Protein AF-A0A916V9R2-F1 (afdb_monomer)

Sequence (44 aa):
MRRGKVGYYLVNLRDKKYHCCGSNWQDVQENLLNLGIGKREVKR

pLDDT: mean 74.24, std 12.5, range [37.94, 84.69]

Radius of gyration: 12.47 Å; Cα contacts (8 Å, |Δi|>4): 43; chains: 1; bounding box: 24×19×44 Å

Solvent-accessible surface area (backbone atoms only — not comparable to full-atom values): 2904 Å² total; per-residue (Å²): 130,88,69,80,74,80,53,48,70,48,70,42,75,90,78,72,41,77,44,81,25,49,71,48,71,64,47,41,52,52,50,32,46,74,72,66,46,71,76,83,78,74,80,122

Nearest PDB structures (foldseek):
  1z1g-assembly1_D  TM=4.446E-01  e=1.706E+00  Lambdavirus lambda
  4v6q-assembly1_BZ  TM=3.714E-01  e=5.398E+00  Escherichia coli
  8c8z-assembly1_X  TM=3.982E-01  e=7.198E+00  Escherichia coli

Structure (mmCIF, N/CA/C/O backbone):
data_AF-A0A916V9R2-F1
#
_entry.id   AF-A0A916V9R2-F1
#
loop_
_atom_site.group_PDB
_atom_site.id
_atom_site.type_symbol
_atom_site.label_atom_id
_atom_site.label_alt_id
_atom_site.label_comp_id
_atom_site.label_asym_id
_atom_site.label_entity_id
_atom_site.label_seq_id
_atom_site.pdbx_PDB_ins_code
_atom_site.Cartn_x
_atom_site.Cartn_y
_atom_site.Cartn_z
_atom_site.occupancy
_atom_site.B_iso_or_equiv
_atom_site.auth_seq_id
_atom_site.auth_comp_id
_atom_site.auth_asym_id
_atom_site.auth_atom_id
_atom_site.pdbx_PDB_model_num
ATOM 1 N N . MET A 1 1 ? 13.647 3.628 -20.813 1.00 37.94 1 MET A N 1
ATOM 2 C CA . MET A 1 1 ? 13.635 2.537 -19.809 1.00 37.94 1 MET A CA 1
ATOM 3 C C . MET A 1 1 ? 12.845 2.991 -18.587 1.00 37.94 1 MET A C 1
ATOM 5 O O . MET A 1 1 ? 13.356 3.789 -17.811 1.00 37.94 1 MET A O 1
ATOM 9 N N . ARG A 1 2 ? 11.591 2.550 -18.417 1.00 46.19 2 ARG A N 1
ATOM 10 C CA . ARG A 1 2 ? 10.849 2.778 -17.165 1.00 46.19 2 ARG A CA 1
ATOM 11 C C . ARG A 1 2 ? 11.397 1.800 -16.124 1.00 46.19 2 ARG A C 1
ATOM 13 O O . ARG A 1 2 ? 10.870 0.708 -15.964 1.00 46.19 2 ARG A O 1
ATOM 20 N N . ARG A 1 3 ? 12.532 2.155 -15.508 1.00 53.72 3 ARG A N 1
ATOM 21 C CA . ARG A 1 3 ? 13.069 1.440 -14.344 1.00 53.72 3 ARG A CA 1
ATOM 22 C C . ARG A 1 3 ? 11.952 1.406 -13.304 1.00 53.72 3 ARG A C 1
ATOM 24 O O . ARG A 1 3 ? 11.455 2.471 -12.941 1.00 53.72 3 ARG A O 1
ATOM 31 N N . GLY A 1 4 ? 11.525 0.209 -12.898 1.00 58.75 4 GLY A N 1
ATOM 32 C CA . GLY A 1 4 ? 10.609 0.045 -11.771 1.00 58.75 4 GLY A CA 1
ATOM 33 C C . GLY A 1 4 ? 11.137 0.891 -10.619 1.00 58.75 4 GLY A C 1
ATOM 34 O O . GLY A 1 4 ? 12.283 0.723 -10.204 1.00 58.75 4 GLY A O 1
ATOM 35 N N . LYS A 1 5 ? 10.372 1.913 -10.236 1.00 64.50 5 LYS A N 1
ATOM 36 C CA . LYS A 1 5 ? 10.830 2.943 -9.309 1.00 64.50 5 LYS A CA 1
ATOM 37 C C . LYS A 1 5 ? 10.956 2.276 -7.940 1.00 64.50 5 LYS A C 1
ATOM 39 O O . LYS A 1 5 ? 9.940 1.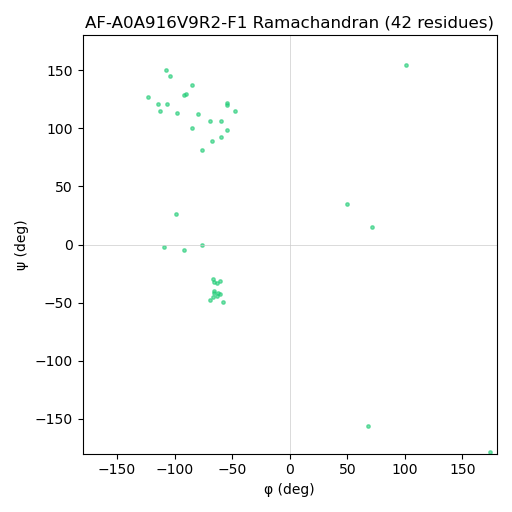940 -7.351 1.00 64.50 5 LYS A O 1
ATOM 44 N N . VAL A 1 6 ? 12.183 2.020 -7.479 1.00 71.12 6 VAL A N 1
ATOM 45 C CA . VAL A 1 6 ? 12.420 1.378 -6.176 1.00 71.12 6 VAL A CA 1
ATOM 46 C C . VAL A 1 6 ? 11.689 2.174 -5.099 1.00 71.12 6 VAL A C 1
ATOM 48 O O . VAL A 1 6 ? 11.902 3.379 -4.947 1.00 71.12 6 VAL A O 1
ATOM 51 N N . GLY A 1 7 ? 10.789 1.505 -4.389 1.00 79.12 7 GLY A N 1
ATOM 52 C CA . GLY A 1 7 ? 9.910 2.156 -3.440 1.00 79.12 7 GLY A CA 1
ATOM 53 C C . GLY A 1 7 ? 8.868 1.215 -2.859 1.00 79.12 7 GLY A C 1
ATOM 54 O O . GLY A 1 7 ? 8.834 0.022 -3.163 1.00 79.12 7 GLY A O 1
ATOM 55 N N . TYR A 1 8 ? 8.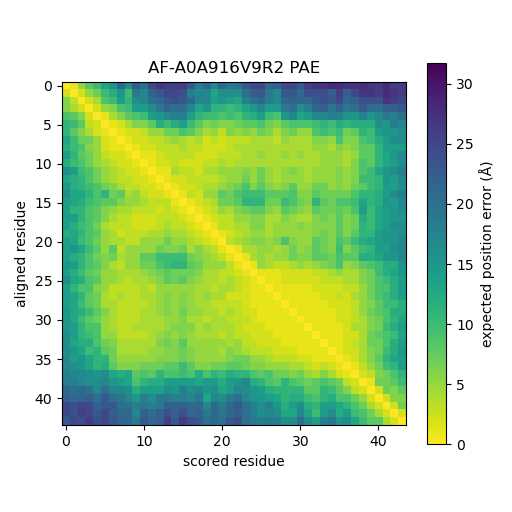028 1.781 -2.006 1.00 81.62 8 TYR A N 1
ATOM 56 C CA . TYR A 1 8 ? 6.928 1.096 -1.362 1.00 81.62 8 TYR A CA 1
ATOM 57 C C . TYR A 1 8 ? 5.692 1.096 -2.258 1.00 81.62 8 TYR A C 1
ATOM 59 O O . TYR A 1 8 ? 5.311 2.108 -2.855 1.00 81.62 8 TYR A O 1
ATOM 67 N N . TYR A 1 9 ? 5.040 -0.059 -2.306 1.00 81.19 9 TYR A N 1
ATOM 68 C CA . TYR A 1 9 ? 3.821 -0.271 -3.067 1.00 81.19 9 TYR A CA 1
ATOM 69 C C . TYR A 1 9 ? 2.730 -0.764 -2.131 1.00 81.19 9 TYR A C 1
ATOM 71 O O . TYR A 1 9 ? 2.907 -1.763 -1.433 1.00 81.19 9 TYR A O 1
ATOM 79 N N . LEU A 1 10 ? 1.590 -0.083 -2.147 1.00 83.19 10 LEU A N 1
ATOM 80 C CA . LEU A 1 10 ? 0.378 -0.568 -1.513 1.00 83.19 10 LEU A CA 1
ATOM 81 C C . LEU A 1 10 ? -0.440 -1.361 -2.519 1.00 83.19 10 LEU A C 1
ATOM 83 O O . LEU A 1 10 ? -0.748 -0.875 -3.605 1.00 83.19 10 LEU A O 1
ATOM 87 N N . VAL A 1 11 ? -0.824 -2.574 -2.142 1.00 84.69 11 VAL A N 1
ATOM 88 C CA . VAL A 1 11 ? -1.689 -3.420 -2.963 1.00 84.69 11 VAL A CA 1
ATOM 89 C C . VAL A 1 11 ? -3.019 -3.577 -2.254 1.00 84.69 11 VAL A C 1
ATOM 91 O O . VAL A 1 11 ? -3.102 -4.179 -1.185 1.00 84.69 11 VAL A O 1
ATOM 94 N N . ASN A 1 12 ? -4.077 -3.050 -2.863 1.00 81.50 12 ASN A N 1
ATOM 95 C CA . ASN A 1 12 ? -5.432 -3.346 -2.440 1.00 81.50 12 ASN A CA 1
ATOM 96 C C . ASN A 1 12 ? -5.871 -4.643 -3.124 1.00 81.50 12 ASN A C 1
ATOM 98 O O . ASN A 1 12 ? -6.248 -4.639 -4.293 1.00 81.50 12 ASN A O 1
ATOM 102 N N . LEU A 1 13 ? -5.807 -5.758 -2.395 1.00 83.56 13 LEU A N 1
ATOM 103 C CA . LEU A 1 13 ? -6.157 -7.085 -2.916 1.00 83.56 13 LEU A CA 1
ATOM 104 C C . LEU A 1 13 ? -7.641 -7.216 -3.277 1.00 83.56 13 LEU A C 1
ATOM 106 O O . LEU A 1 13 ? -7.971 -7.928 -4.223 1.00 83.56 13 LEU A O 1
ATOM 110 N N . ARG A 1 14 ? -8.530 -6.515 -2.559 1.00 83.06 14 ARG A N 1
ATOM 111 C CA . ARG A 1 14 ? -9.974 -6.526 -2.837 1.00 83.06 14 ARG A CA 1
ATOM 112 C C . ARG A 1 14 ? -10.273 -5.875 -4.186 1.00 83.06 14 ARG A C 1
ATOM 114 O O . ARG A 1 14 ? -11.034 -6.432 -4.966 1.00 83.06 14 ARG A O 1
ATOM 121 N N . ASP A 1 15 ? -9.650 -4.731 -4.452 1.00 82.19 15 ASP A N 1
ATOM 122 C CA . ASP A 1 15 ? -9.854 -3.969 -5.692 1.00 82.19 15 ASP A CA 1
ATOM 123 C C . ASP A 1 15 ? -8.857 -4.350 -6.804 1.00 82.19 15 ASP A C 1
ATOM 125 O O . ASP A 1 15 ? -8.941 -3.843 -7.918 1.00 82.19 15 ASP A O 1
ATOM 129 N N . LYS A 1 16 ? -7.889 -5.230 -6.500 1.00 83.12 16 LYS A N 1
ATOM 130 C CA . LYS A 1 16 ? -6.734 -5.581 -7.350 1.00 83.12 16 LYS A CA 1
ATOM 131 C C . LYS A 1 16 ? -5.974 -4.352 -7.874 1.00 83.12 16 LYS A C 1
ATOM 133 O O . LYS A 1 16 ? -5.463 -4.353 -8.993 1.00 83.12 16 LYS A O 1
ATOM 138 N N . LYS A 1 17 ? -5.893 -3.295 -7.059 1.00 82.31 17 LYS A N 1
ATOM 139 C CA . LYS A 1 17 ? -5.224 -2.029 -7.400 1.00 82.31 17 LYS A CA 1
ATOM 140 C C . LYS A 1 17 ? -3.868 -1.905 -6.720 1.00 82.31 17 LYS A C 1
ATOM 142 O O . LYS A 1 17 ? -3.695 -2.316 -5.575 1.00 82.31 17 LYS A O 1
ATOM 147 N N . TYR A 1 18 ? -2.932 -1.281 -7.430 1.00 78.50 18 TYR A N 1
ATOM 148 C CA . TYR A 1 18 ? -1.574 -1.006 -6.971 1.00 78.50 18 TYR A CA 1
ATOM 149 C C . TYR A 1 18 ? -1.391 0.508 -6.840 1.00 78.50 18 TYR A C 1
ATOM 151 O O . TYR A 1 18 ? -1.537 1.241 -7.818 1.00 78.50 18 TYR A O 1
ATOM 159 N N . HIS A 1 19 ? -1.066 0.973 -5.640 1.00 77.94 19 HIS A N 1
ATOM 160 C CA . HIS A 1 19 ? -0.762 2.364 -5.330 1.00 77.94 19 HIS A CA 1
ATOM 161 C C . HIS A 1 19 ? 0.743 2.507 -5.092 1.00 77.94 19 HIS A C 1
ATOM 163 O O . HIS A 1 19 ? 1.312 1.855 -4.217 1.00 77.94 19 HIS A O 1
ATOM 169 N N . CYS A 1 20 ? 1.402 3.353 -5.882 1.00 77.81 20 CYS A N 1
AT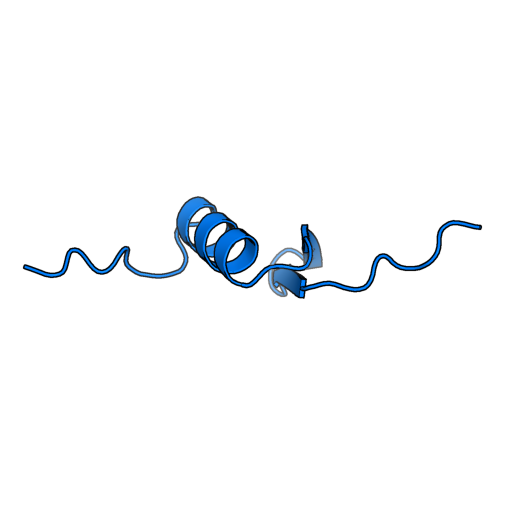OM 170 C CA . CYS A 1 20 ? 2.809 3.690 -5.677 1.00 77.81 20 CYS A CA 1
ATOM 171 C C . CYS A 1 20 ? 2.918 4.725 -4.552 1.00 77.81 20 CYS A C 1
ATOM 173 O O . CYS A 1 20 ? 2.519 5.871 -4.745 1.00 77.81 20 CYS A O 1
ATOM 175 N N . CYS A 1 21 ? 3.498 4.346 -3.415 1.00 80.81 21 CYS A N 1
ATOM 176 C CA . CYS A 1 21 ? 3.647 5.207 -2.240 1.00 80.81 21 CYS A CA 1
ATOM 177 C C . CYS A 1 21 ? 5.048 5.830 -2.146 1.00 80.81 21 CYS A C 1
ATOM 179 O O . CYS A 1 21 ? 5.516 6.135 -1.061 1.00 80.81 21 CYS A O 1
ATOM 181 N N . GLY A 1 22 ? 5.746 5.995 -3.273 1.00 79.19 22 GLY A N 1
ATOM 182 C CA . GLY A 1 22 ? 7.087 6.589 -3.291 1.00 79.19 22 GLY A CA 1
ATOM 183 C C . GLY A 1 22 ? 8.151 5.712 -2.621 1.00 79.19 22 GLY A C 1
ATOM 184 O O . GLY A 1 22 ? 8.015 4.494 -2.570 1.00 79.19 22 GLY A O 1
ATOM 185 N N . SER A 1 23 ? 9.240 6.323 -2.149 1.00 81.25 23 SER A N 1
ATOM 186 C CA . SER A 1 23 ? 10.389 5.609 -1.556 1.00 81.25 23 SER A CA 1
ATOM 187 C C . SER A 1 23 ? 10.516 5.806 -0.040 1.00 81.25 23 SER A C 1
ATOM 189 O O . SER A 1 23 ? 11.392 5.198 0.570 1.00 81.25 23 SER A O 1
ATOM 191 N N . ASN A 1 24 ? 9.647 6.614 0.578 1.00 81.12 24 ASN A N 1
ATOM 192 C CA . ASN A 1 24 ? 9.694 6.901 2.010 1.00 81.12 24 ASN A CA 1
ATOM 193 C C . ASN A 1 24 ? 8.556 6.210 2.755 1.00 81.12 24 ASN A C 1
ATOM 195 O O . ASN A 1 24 ? 7.450 6.053 2.246 1.00 81.12 24 ASN A O 1
ATOM 199 N N . TRP A 1 25 ? 8.813 5.871 4.015 1.00 79.69 25 TRP A N 1
ATOM 200 C CA 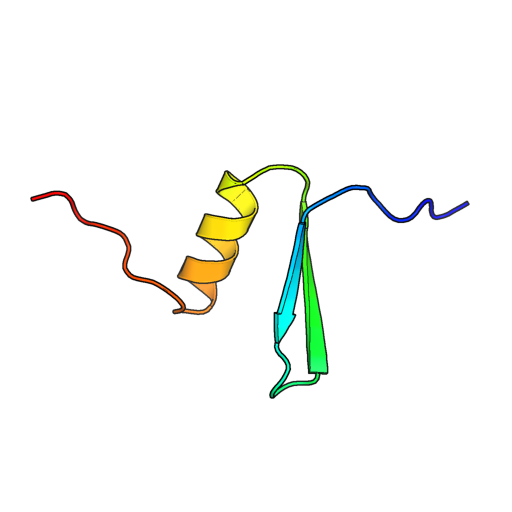. TRP A 1 25 ? 7.801 5.293 4.897 1.00 79.69 25 TRP A CA 1
ATOM 201 C C . TRP A 1 25 ? 6.663 6.274 5.236 1.00 79.69 25 TRP A C 1
ATOM 203 O O . TRP A 1 25 ? 5.518 5.868 5.418 1.00 79.69 25 TRP A O 1
ATOM 213 N N . GLN A 1 26 ? 6.957 7.578 5.267 1.00 81.81 26 GLN A N 1
ATOM 214 C CA . GLN A 1 26 ? 5.960 8.621 5.539 1.00 81.81 26 GLN A CA 1
ATOM 215 C C . GLN A 1 26 ? 4.874 8.662 4.455 1.00 81.81 26 GLN A C 1
ATOM 217 O O . GLN A 1 26 ? 3.694 8.641 4.789 1.00 81.81 26 GLN A O 1
ATOM 222 N N . ASP A 1 27 ? 5.254 8.589 3.176 1.00 82.06 27 ASP A N 1
ATOM 223 C CA . ASP A 1 27 ? 4.320 8.530 2.043 1.00 82.06 27 ASP A CA 1
ATOM 224 C C . ASP A 1 27 ? 3.398 7.289 2.089 1.00 82.06 27 ASP A C 1
ATOM 226 O O . ASP A 1 27 ? 2.247 7.328 1.639 1.00 82.06 27 ASP A O 1
ATOM 230 N N . VAL A 1 28 ? 3.884 6.170 2.644 1.00 83.12 28 VAL A N 1
ATOM 231 C CA . VAL A 1 28 ? 3.089 4.949 2.876 1.00 83.12 28 VAL A CA 1
ATOM 232 C C . VAL A 1 28 ? 2.060 5.189 3.972 1.00 83.12 28 VAL A C 1
ATOM 234 O O . VAL A 1 28 ? 0.885 4.880 3.778 1.00 83.12 28 VAL A O 1
ATOM 237 N N . GLN A 1 29 ? 2.475 5.768 5.103 1.00 83.00 29 GLN A N 1
ATOM 238 C CA . GLN A 1 29 ? 1.560 6.125 6.190 1.00 83.00 29 GLN A CA 1
ATOM 239 C C . GLN A 1 29 ? 0.502 7.134 5.738 1.00 83.00 29 GLN A C 1
ATOM 241 O O . GLN A 1 29 ? -0.669 6.959 6.065 1.00 83.00 29 GLN A O 1
ATOM 246 N N . GLU A 1 30 ? 0.876 8.153 4.965 1.00 84.62 30 GLU A N 1
ATOM 247 C CA . GLU A 1 30 ? -0.082 9.127 4.440 1.00 84.62 30 GLU A CA 1
ATOM 248 C C . GLU A 1 30 ? -1.068 8.493 3.455 1.00 84.62 30 GLU A C 1
ATOM 250 O O . GLU A 1 30 ? -2.261 8.784 3.523 1.00 84.62 30 GLU A O 1
ATOM 255 N N . ASN A 1 31 ? -0.622 7.585 2.579 1.00 82.62 31 ASN A N 1
ATOM 256 C CA . ASN A 1 31 ? -1.534 6.846 1.700 1.00 82.62 31 ASN A CA 1
ATOM 257 C C . ASN A 1 31 ? -2.469 5.914 2.474 1.00 82.62 31 ASN A C 1
ATOM 259 O O . ASN A 1 31 ? -3.657 5.860 2.170 1.00 82.62 31 ASN A O 1
ATOM 263 N N . LEU A 1 32 ? -1.961 5.205 3.484 1.00 82.62 32 LEU A N 1
ATOM 264 C CA . LEU A 1 32 ? -2.777 4.363 4.359 1.00 82.62 32 LEU A CA 1
ATOM 265 C C . LEU A 1 32 ? -3.866 5.193 5.048 1.00 82.62 32 LEU A C 1
ATOM 267 O O . LEU A 1 32 ? -5.043 4.856 4.943 1.00 82.62 32 LEU A O 1
ATOM 271 N N . LEU A 1 33 ? -3.495 6.326 5.652 1.00 84.69 33 LEU A N 1
ATOM 272 C CA . LEU A 1 33 ? -4.438 7.235 6.305 1.00 84.69 33 LEU A CA 1
ATOM 273 C C . LEU A 1 33 ? -5.460 7.825 5.321 1.00 84.69 33 LEU A C 1
ATOM 275 O O . LEU A 1 33 ? -6.644 7.869 5.647 1.00 84.69 33 LEU A O 1
ATOM 279 N N . ASN A 1 34 ? -5.038 8.225 4.115 1.00 82.56 34 ASN A N 1
ATOM 280 C CA . ASN A 1 34 ? -5.947 8.699 3.060 1.00 82.56 34 ASN A CA 1
ATOM 281 C C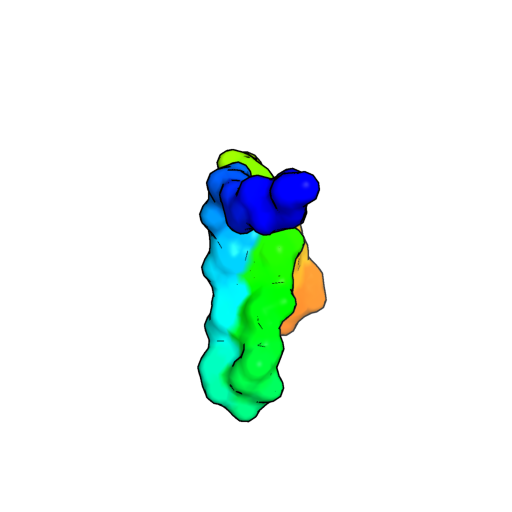 . ASN A 1 34 ? -6.930 7.615 2.596 1.00 82.56 34 ASN A C 1
ATOM 283 O O . ASN A 1 34 ? -8.07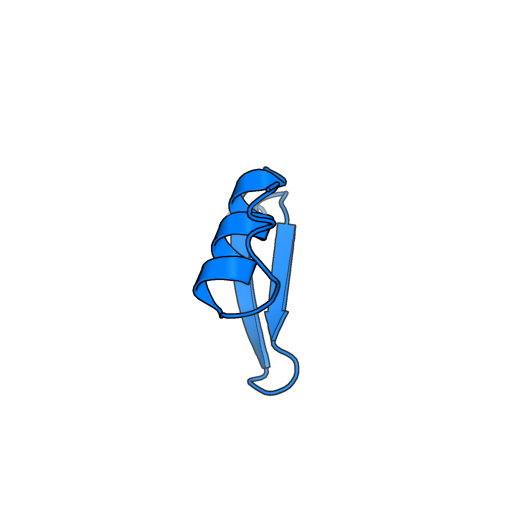4 7.920 2.270 1.00 82.56 34 ASN A O 1
ATOM 287 N N . LEU A 1 35 ? -6.515 6.347 2.598 1.00 79.88 35 LEU A N 1
ATOM 288 C CA . LEU A 1 35 ? -7.390 5.207 2.313 1.00 79.88 35 LEU A CA 1
ATOM 289 C C . LEU A 1 35 ? -8.317 4.857 3.494 1.00 79.88 35 LEU A C 1
ATOM 291 O O . LEU A 1 35 ? -9.101 3.915 3.391 1.00 79.88 35 LEU A O 1
ATOM 295 N N . GLY A 1 36 ? -8.231 5.583 4.615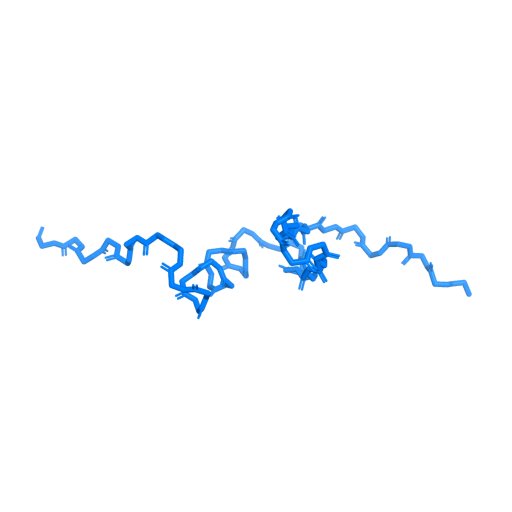 1.00 79.94 36 GLY A N 1
ATOM 296 C CA . GLY A 1 36 ? -8.955 5.275 5.850 1.00 79.94 36 GLY A CA 1
ATOM 297 C C . GLY A 1 36 ? -8.416 4.037 6.573 1.00 79.94 36 GLY A C 1
ATOM 298 O O . GLY A 1 36 ? -9.088 3.482 7.442 1.00 79.94 36 GLY A O 1
ATOM 299 N N . ILE A 1 37 ? -7.217 3.581 6.203 1.00 76.00 37 ILE A N 1
ATOM 300 C CA . ILE A 1 37 ? -6.553 2.413 6.769 1.00 76.00 37 ILE A CA 1
ATOM 301 C C . ILE A 1 37 ? -5.557 2.896 7.822 1.00 76.00 37 ILE A C 1
ATOM 303 O O . ILE A 1 37 ? -4.544 3.521 7.527 1.00 76.00 37 ILE A O 1
ATOM 307 N N . GLY A 1 38 ? -5.841 2.556 9.074 1.00 71.44 38 GLY A N 1
ATOM 308 C CA . GLY A 1 38 ? -5.028 2.953 10.216 1.00 71.44 38 GLY A CA 1
ATOM 309 C C . GLY A 1 38 ? -5.627 4.130 10.977 1.00 71.44 38 GLY A C 1
ATOM 310 O O . GLY A 1 38 ? -6.406 4.931 10.464 1.00 71.44 38 GLY A O 1
ATOM 311 N N . LYS A 1 39 ? -5.277 4.215 12.256 1.00 66.12 39 LYS A N 1
ATOM 312 C CA . LYS A 1 39 ? -5.600 5.363 13.097 1.00 66.12 39 LYS A CA 1
ATOM 313 C C . LYS A 1 39 ? -4.444 6.340 12.970 1.00 66.12 39 LYS A C 1
ATOM 315 O O . LYS A 1 39 ? -3.301 5.949 13.193 1.00 66.12 39 LYS A O 1
ATOM 320 N N . ARG A 1 40 ? -4.728 7.615 12.681 1.00 63.22 40 ARG A N 1
ATOM 321 C CA . ARG A 1 40 ? -3.788 8.672 13.063 1.00 63.22 40 ARG A CA 1
ATOM 322 C C . ARG A 1 40 ? -3.695 8.540 14.575 1.00 63.22 40 ARG A C 1
ATOM 324 O O . ARG A 1 40 ? -4.691 8.791 15.252 1.00 63.22 40 ARG A O 1
ATOM 331 N N . GLU A 1 41 ? -2.584 8.022 15.090 1.00 58.75 41 GLU A N 1
ATOM 332 C CA . GLU A 1 41 ? -2.323 8.064 16.522 1.00 58.75 41 GLU A CA 1
ATOM 333 C C . GLU A 1 41 ? -2.313 9.543 16.902 1.00 58.75 41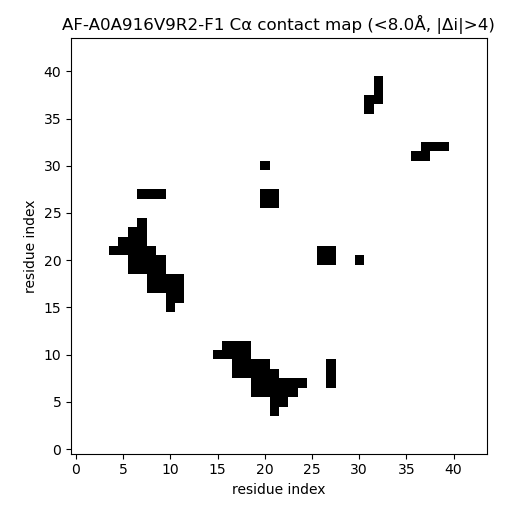 GLU A C 1
ATOM 335 O O . GLU A 1 41 ? -1.311 10.243 16.785 1.00 58.75 41 GLU A O 1
ATOM 340 N N . VAL A 1 42 ? -3.476 10.048 17.307 1.00 55.88 42 VAL A N 1
ATOM 341 C CA . VAL A 1 42 ? -3.556 11.210 18.169 1.00 55.88 42 VAL A CA 1
ATOM 342 C C . VAL A 1 42 ? -2.973 10.695 19.470 1.00 55.88 42 VAL A C 1
ATOM 344 O O . VAL A 1 42 ? -3.684 10.108 20.285 1.00 55.88 42 VAL A O 1
ATOM 347 N N . LYS A 1 43 ? -1.648 10.813 19.601 1.00 49.34 43 LYS A N 1
ATOM 348 C CA . LYS A 1 43 ? -0.980 10.764 20.895 1.00 49.34 43 LYS A CA 1
ATOM 349 C C . LYS A 1 43 ? -1.671 11.834 21.738 1.00 49.34 43 LYS A C 1
ATOM 351 O O . LYS A 1 43 ? -1.4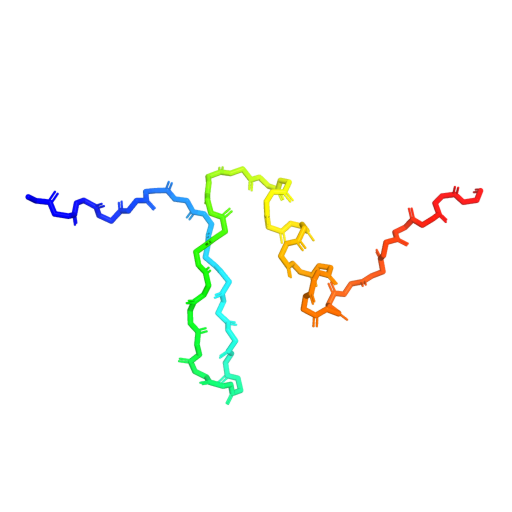63 13.025 21.516 1.00 49.34 43 LYS A O 1
ATOM 356 N N . ARG A 1 44 ? -2.605 11.385 22.571 1.00 44.81 44 ARG A N 1
ATOM 357 C CA . ARG A 1 44 ? -3.113 12.146 23.705 1.00 44.81 44 ARG A CA 1
ATOM 358 C C . ARG A 1 44 ? -2.080 12.084 24.814 1.00 44.81 44 ARG A C 1
ATOM 360 O O . ARG A 1 44 ? -1.431 11.020 24.928 1.00 44.81 44 ARG A O 1
#

Mean predicted aligned error: 8.54 Å

Secondary structure (DSSP, 8-state):
------S-EEEETTTTEEEE--SSHHHHHHHHHHTT-S------

Foldseek 3Di:
DPDPQPADWDADPVVRDIDGQHHDPVSVVVVCVVVVHDDPPPVD